Protein AF-A0A7V2RR60-F1 (afdb_monomer_lite)

Sequence (70 aa):
MKKKNNWVKVANCVSRDPSAIVKCPECNDGYLHKIIIPLHDFEKVDIHIYCPKCHARNVITKKGSICTFD

pLDDT: mean 79.97, std 14.78, range [40.78, 93.31]

Radius of gyration: 12.99 Å; chains: 1; bounding box: 31×32×34 Å

Secondary structure (DSSP, 8-state):
---HHHHHHHHHHHHH-TT---B-TTTSSSBPEEEEEE-TTSSEEEEEEE-TTT--EEEEEEE-------

Foldseek 3Di:
DPQVVVVVVVLVVCVVPVPDFDADSPPSPFTKDWDWAQDPVSQKIKIWIATPPPGDTDIDIDRDPPPPPD

Structure (mmCIF, N/CA/C/O backbone):
data_AF-A0A7V2RR60-F1
#
_entry.id   AF-A0A7V2RR60-F1
#
loop_
_atom_site.group_PDB
_atom_site.id
_atom_site.type_symbol
_atom_site.label_atom_id
_atom_site.label_alt_id
_atom_site.label_comp_id
_atom_site.label_asym_id
_atom_site.label_entity_id
_atom_site.label_seq_id
_atom_site.pdbx_PDB_ins_code
_atom_site.Cartn_x
_atom_site.Cartn_y
_atom_site.Cartn_z
_atom_site.occupancy
_atom_site.B_iso_or_equiv
_atom_site.auth_seq_id
_atom_site.auth_comp_id
_atom_site.auth_asym_id
_atom_site.auth_atom_id
_atom_site.pdbx_PDB_model_num
ATOM 1 N N . MET A 1 1 ? -0.046 16.252 20.153 1.00 40.78 1 MET A N 1
ATOM 2 C CA . MET A 1 1 ? -0.376 15.982 18.732 1.00 40.78 1 MET A CA 1
ATOM 3 C C . MET A 1 1 ? 0.850 15.407 18.009 1.00 40.78 1 MET A C 1
ATOM 5 O O . MET A 1 1 ? 1.790 16.146 17.765 1.00 40.78 1 MET A O 1
ATOM 9 N N . LYS A 1 2 ? 0.893 14.098 17.705 1.00 48.00 2 LYS A N 1
ATOM 10 C CA . LYS A 1 2 ? 2.000 13.428 16.973 1.00 48.00 2 LYS A CA 1
ATOM 11 C C . LYS A 1 2 ? 1.456 12.709 15.721 1.00 48.00 2 LYS A C 1
ATOM 13 O O . LYS A 1 2 ? 1.431 11.489 15.681 1.00 48.00 2 LYS A O 1
ATOM 18 N N . LYS A 1 3 ? 0.970 13.444 14.709 1.00 51.34 3 LYS A N 1
ATOM 19 C CA . LYS A 1 3 ? 0.446 12.830 13.463 1.00 51.34 3 LYS A CA 1
ATOM 20 C C . LYS A 1 3 ? 1.538 12.468 12.440 1.00 51.34 3 LYS A C 1
ATOM 22 O O . LYS A 1 3 ? 1.466 11.413 11.820 1.00 51.34 3 LYS A O 1
ATOM 27 N N . LYS A 1 4 ? 2.604 13.273 12.309 1.00 53.03 4 LYS A N 1
ATOM 28 C CA . LYS A 1 4 ? 3.642 13.075 11.270 1.00 53.03 4 LYS A CA 1
ATOM 29 C C . LYS A 1 4 ? 4.461 11.779 11.413 1.00 53.03 4 LYS A C 1
ATOM 31 O O . LYS A 1 4 ? 4.893 11.224 10.411 1.00 53.03 4 LYS A O 1
ATOM 36 N N . ASN A 1 5 ? 4.627 11.244 12.626 1.00 65.06 5 ASN A N 1
ATOM 37 C CA . ASN A 1 5 ? 5.469 10.058 12.843 1.00 65.06 5 ASN A CA 1
ATOM 38 C C . ASN A 1 5 ? 4.806 8.732 12.455 1.00 65.06 5 ASN A C 1
ATOM 40 O O . ASN A 1 5 ? 5.508 7.732 12.300 1.00 65.06 5 ASN A O 1
ATOM 44 N N . ASN A 1 6 ? 3.480 8.684 12.315 1.00 81.44 6 ASN A N 1
ATOM 45 C CA . ASN A 1 6 ? 2.808 7.410 12.087 1.00 81.44 6 ASN A CA 1
ATOM 46 C C . ASN A 1 6 ? 3.002 6.923 10.647 1.00 81.44 6 ASN A C 1
ATOM 48 O O . ASN A 1 6 ? 3.294 5.749 10.451 1.00 81.44 6 ASN A O 1
ATOM 52 N N . TRP A 1 7 ? 2.969 7.819 9.657 1.00 85.50 7 TRP A N 1
ATOM 53 C CA . TRP A 1 7 ? 3.272 7.466 8.265 1.00 85.50 7 TRP A CA 1
ATOM 54 C C . TRP A 1 7 ? 4.719 7.015 8.064 1.00 85.50 7 TRP A C 1
ATOM 56 O O . TRP A 1 7 ? 4.954 6.085 7.304 1.00 85.50 7 TRP A O 1
ATOM 66 N N . VAL A 1 8 ? 5.675 7.587 8.802 1.00 84.56 8 VAL A N 1
ATOM 67 C CA . VAL A 1 8 ? 7.075 7.125 8.785 1.00 84.56 8 VAL A CA 1
ATOM 68 C C . VAL A 1 8 ? 7.191 5.693 9.320 1.00 84.56 8 VAL A C 1
ATOM 70 O O . VAL A 1 8 ? 7.931 4.882 8.770 1.00 84.56 8 VAL A O 1
ATOM 73 N N . LYS A 1 9 ? 6.423 5.336 10.359 1.00 86.75 9 LYS A N 1
ATOM 74 C CA . LYS A 1 9 ? 6.364 3.952 10.858 1.00 86.75 9 LYS A CA 1
ATOM 75 C C . LYS A 1 9 ? 5.736 3.003 9.843 1.00 86.75 9 LYS A C 1
ATOM 77 O O . LYS A 1 9 ? 6.296 1.937 9.608 1.00 86.75 9 LYS A O 1
ATOM 82 N N . VAL A 1 10 ? 4.624 3.404 9.219 1.00 87.50 10 VAL A N 1
ATOM 83 C CA . VAL A 1 10 ? 4.010 2.645 8.116 1.00 87.50 10 VAL A CA 1
ATOM 84 C C . VAL A 1 10 ? 5.036 2.426 7.008 1.00 87.50 10 VAL A C 1
ATOM 86 O O . VAL A 1 10 ? 5.216 1.296 6.567 1.00 87.50 10 VAL A O 1
ATOM 89 N N . ALA A 1 11 ? 5.760 3.476 6.616 1.00 85.50 11 ALA A N 1
ATOM 90 C CA . ALA A 1 11 ? 6.762 3.389 5.569 1.00 85.50 11 ALA A CA 1
ATOM 91 C C . ALA A 1 11 ? 7.906 2.442 5.926 1.00 85.50 11 ALA A C 1
ATOM 93 O O . ALA A 1 11 ? 8.290 1.630 5.092 1.00 85.50 11 ALA A O 1
ATOM 94 N N . ASN A 1 12 ? 8.395 2.467 7.167 1.00 86.12 12 ASN A N 1
ATOM 95 C CA . ASN A 1 12 ? 9.403 1.516 7.638 1.00 86.12 12 ASN A CA 1
ATOM 96 C C . ASN A 1 12 ? 8.900 0.065 7.633 1.00 86.12 12 ASN A C 1
ATOM 98 O O . ASN A 1 12 ? 9.644 -0.825 7.226 1.00 86.12 12 ASN A O 1
ATOM 102 N N . CYS A 1 13 ? 7.657 -0.186 8.054 1.00 87.19 13 CYS A N 1
ATOM 103 C CA . CYS A 1 13 ? 7.061 -1.523 8.001 1.00 87.19 13 CYS A CA 1
ATOM 104 C C . CYS A 1 13 ? 6.931 -2.017 6.559 1.00 87.19 13 CYS A C 1
ATOM 106 O O . CYS A 1 13 ? 7.470 -3.067 6.229 1.00 87.19 13 CYS A O 1
ATOM 108 N N . VAL A 1 14 ? 6.288 -1.231 5.694 1.00 85.31 14 VAL A N 1
ATOM 109 C CA . VAL A 1 14 ? 6.018 -1.603 4.297 1.00 85.31 14 VAL A CA 1
ATOM 110 C C . VAL A 1 14 ? 7.306 -1.689 3.470 1.00 85.31 14 VAL A C 1
ATOM 112 O O . VAL A 1 14 ? 7.407 -2.509 2.566 1.00 85.31 14 VAL A O 1
ATOM 115 N N . SER A 1 15 ? 8.328 -0.893 3.799 1.00 82.00 15 SER A N 1
ATOM 116 C CA . SER A 1 15 ? 9.636 -0.981 3.138 1.00 82.00 15 SER A CA 1
ATOM 117 C C . SER A 1 15 ? 10.403 -2.248 3.508 1.00 82.00 15 SER A C 1
ATOM 119 O O . SER A 1 15 ? 11.220 -2.700 2.707 1.00 82.00 15 SER A O 1
ATOM 121 N N . ARG A 1 16 ? 10.203 -2.797 4.712 1.00 83.44 16 ARG A N 1
ATOM 122 C CA . ARG A 1 16 ? 10.833 -4.057 5.140 1.00 83.44 16 ARG A CA 1
ATOM 123 C C . ARG A 1 16 ? 10.057 -5.265 4.644 1.00 83.44 16 ARG A C 1
ATOM 125 O O . ARG A 1 16 ? 10.668 -6.212 4.170 1.00 83.44 16 ARG A O 1
ATOM 132 N N . ASP A 1 17 ? 8.738 -5.196 4.740 1.00 85.12 17 ASP A N 1
ATOM 133 C CA . ASP A 1 17 ? 7.826 -6.233 4.290 1.00 85.12 17 ASP A CA 1
ATOM 134 C C . ASP A 1 17 ? 6.667 -5.593 3.504 1.00 85.12 17 ASP A C 1
ATOM 136 O O . ASP A 1 17 ? 5.717 -5.068 4.102 1.00 85.12 17 ASP A O 1
ATOM 140 N N . PRO A 1 18 ? 6.716 -5.618 2.160 1.00 80.69 18 PRO A N 1
ATOM 141 C CA . PRO A 1 18 ? 5.652 -5.065 1.332 1.00 80.69 18 PRO A CA 1
ATOM 142 C C . PRO A 1 18 ? 4.310 -5.787 1.527 1.00 80.69 18 PRO A C 1
ATOM 144 O O . PRO A 1 18 ? 3.260 -5.192 1.263 1.00 80.69 18 PRO A O 1
ATOM 147 N N . SER A 1 19 ? 4.305 -7.011 2.063 1.00 83.56 19 SER A N 1
ATOM 148 C CA . SER A 1 19 ? 3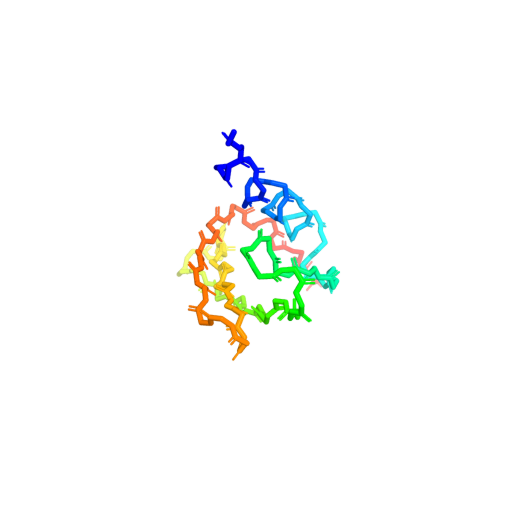.097 -7.790 2.355 1.00 83.56 19 SER A CA 1
ATOM 149 C C . SER A 1 19 ? 2.456 -7.425 3.699 1.00 83.56 19 SER A C 1
ATOM 151 O O . SER A 1 19 ? 1.265 -7.673 3.885 1.00 83.56 19 SER A O 1
ATOM 153 N N . ALA A 1 20 ? 3.160 -6.710 4.584 1.00 86.56 20 ALA A N 1
ATOM 154 C CA . ALA A 1 20 ? 2.707 -6.391 5.941 1.00 86.56 20 ALA A CA 1
ATOM 155 C C . ALA A 1 20 ? 1.316 -5.737 5.993 1.00 86.56 20 ALA A C 1
ATOM 157 O O . ALA A 1 20 ? 1.092 -4.668 5.419 1.00 86.56 20 ALA A O 1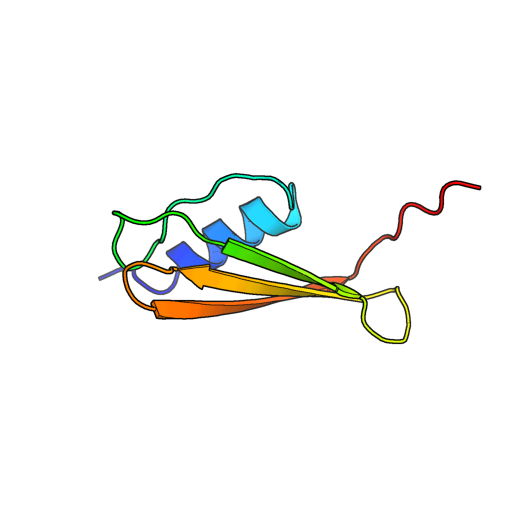
ATOM 158 N N . ILE A 1 21 ? 0.371 -6.329 6.720 1.00 88.62 21 ILE A N 1
ATOM 159 C CA . ILE A 1 21 ? -0.962 -5.744 6.911 1.00 88.62 21 ILE A CA 1
ATOM 160 C C . ILE A 1 21 ? -0.853 -4.596 7.920 1.00 88.62 21 ILE A C 1
ATOM 162 O O . ILE A 1 21 ? -0.561 -4.810 9.094 1.00 88.62 21 ILE A O 1
ATOM 166 N N . VAL A 1 22 ? -1.091 -3.362 7.469 1.00 90.06 22 VAL A N 1
ATOM 167 C CA . VAL A 1 22 ? -0.922 -2.159 8.296 1.00 90.06 22 VAL A CA 1
ATOM 168 C C . VAL A 1 22 ? -2.258 -1.447 8.485 1.00 90.06 22 VAL A C 1
ATOM 170 O O . VAL A 1 22 ? -2.958 -1.152 7.516 1.00 90.06 22 VAL A O 1
ATOM 173 N N . LYS A 1 23 ? -2.615 -1.154 9.742 1.00 90.94 23 LYS A N 1
ATOM 174 C CA . LYS A 1 23 ? -3.776 -0.314 10.072 1.00 90.94 23 LYS A CA 1
ATOM 175 C C . LYS A 1 23 ? -3.532 1.137 9.668 1.00 90.94 23 LYS A C 1
ATOM 177 O O . LYS A 1 23 ? -2.414 1.643 9.745 1.00 90.94 23 LYS A O 1
ATOM 182 N N . CYS A 1 24 ? -4.594 1.821 9.263 1.00 90.00 24 CYS A N 1
ATOM 183 C CA . CYS A 1 24 ? -4.532 3.212 8.863 1.00 90.00 24 CYS A CA 1
ATOM 184 C C . CYS A 1 24 ? -4.133 4.096 10.054 1.00 90.00 24 CYS A C 1
ATOM 186 O O . CYS A 1 24 ? -4.854 4.127 11.051 1.00 90.00 24 CYS A O 1
ATOM 188 N N . PRO A 1 25 ? -3.036 4.864 9.954 1.00 88.56 25 PRO A N 1
ATOM 189 C 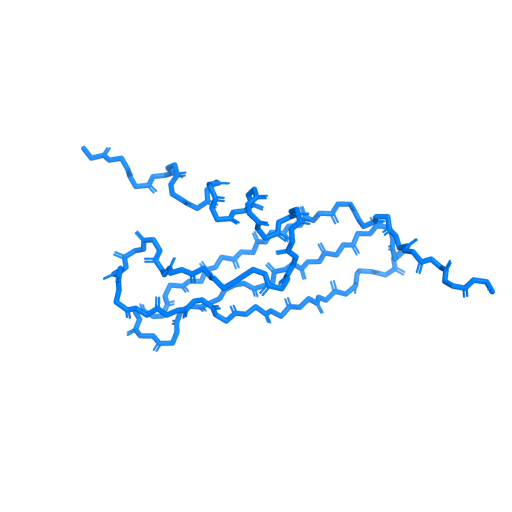CA . PRO A 1 25 ? -2.573 5.710 11.049 1.00 88.56 25 PRO A CA 1
ATOM 190 C C . PRO A 1 25 ? -3.437 6.957 11.279 1.00 88.56 25 PRO A C 1
ATOM 192 O O . PRO A 1 25 ? -3.269 7.616 12.303 1.00 88.56 25 PRO A O 1
ATOM 195 N N . GLU A 1 26 ? -4.310 7.302 10.325 1.00 88.75 26 GLU A N 1
ATOM 196 C CA . GLU A 1 26 ? -5.200 8.464 10.408 1.00 88.75 26 GLU A CA 1
ATOM 197 C C . GLU A 1 26 ? -6.515 8.121 11.116 1.00 88.75 26 GLU A C 1
ATOM 199 O O . GLU A 1 26 ? -6.899 8.825 12.045 1.00 88.75 26 GLU A O 1
ATOM 204 N N . CYS A 1 27 ? -7.199 7.046 10.702 1.00 88.69 27 CYS A N 1
ATOM 205 C CA . CYS A 1 27 ? -8.506 6.680 11.260 1.00 88.69 27 CYS A CA 1
ATOM 206 C C . CYS A 1 27 ? -8.475 5.510 12.249 1.00 88.69 27 CYS A C 1
ATOM 208 O O . CYS A 1 27 ? -9.463 5.296 12.939 1.00 88.69 27 CYS A O 1
ATOM 210 N N . ASN A 1 28 ? -7.382 4.742 12.308 1.00 86.62 28 ASN A N 1
ATOM 211 C CA . ASN A 1 28 ? -7.193 3.562 13.166 1.00 86.62 28 ASN A CA 1
ATOM 212 C C . ASN A 1 28 ? -8.251 2.438 13.032 1.00 86.62 28 ASN A C 1
ATOM 214 O O . ASN A 1 28 ? -8.209 1.465 13.782 1.00 86.62 28 ASN A O 1
ATOM 218 N N . ASP A 1 29 ? -9.160 2.551 12.062 1.00 86.50 29 ASP A N 1
ATOM 219 C CA . ASP A 1 29 ? -10.303 1.651 11.866 1.00 86.50 29 ASP A CA 1
ATOM 220 C C . ASP A 1 29 ? -10.179 0.812 10.580 1.00 86.50 29 ASP A C 1
ATOM 222 O O . ASP A 1 29 ? -10.595 -0.341 10.527 1.00 86.50 29 ASP A O 1
ATOM 226 N N . GLY A 1 30 ? -9.552 1.367 9.535 1.00 87.69 30 GLY A N 1
ATOM 227 C CA . GLY A 1 30 ? -9.330 0.678 8.260 1.00 87.69 30 GLY A CA 1
ATOM 228 C C . GLY A 1 30 ? -7.931 0.082 8.117 1.00 87.69 30 GLY A C 1
ATOM 229 O O . GLY A 1 30 ? -6.979 0.557 8.733 1.00 87.69 30 GLY A O 1
ATOM 230 N N . TYR A 1 31 ? -7.784 -0.907 7.236 1.00 91.12 31 TYR A N 1
ATOM 231 C CA . TYR A 1 31 ? -6.478 -1.383 6.769 1.00 91.12 31 TYR A CA 1
ATOM 232 C C . TYR A 1 31 ? -6.035 -0.623 5.520 1.00 91.12 31 TYR A C 1
ATOM 234 O O . TYR A 1 31 ? -6.857 -0.150 4.734 1.00 91.12 31 TYR A O 1
ATOM 242 N N . LEU A 1 32 ? -4.725 -0.468 5.358 1.00 90.94 32 LEU A N 1
ATOM 243 C CA . LEU A 1 32 ? -4.136 0.189 4.201 1.00 90.94 32 LEU A CA 1
ATOM 244 C C . LEU A 1 32 ? -4.008 -0.792 3.035 1.00 90.94 32 LEU A C 1
ATOM 246 O O . LEU A 1 32 ? -3.424 -1.866 3.169 1.00 90.94 32 LEU A O 1
ATOM 250 N N . HIS A 1 33 ? -4.515 -0.383 1.881 1.00 91.44 33 HIS A N 1
ATOM 251 C CA . HIS A 1 33 ? -4.289 -1.034 0.602 1.00 91.44 33 HIS A CA 1
ATOM 252 C C . HIS A 1 33 ? -3.003 -0.487 -0.014 1.00 91.44 33 HIS A C 1
ATOM 254 O O . HIS A 1 33 ? -2.697 0.699 0.130 1.00 91.44 33 HIS A O 1
ATOM 260 N N . LYS A 1 34 ? -2.242 -1.359 -0.679 1.00 89.50 34 LYS A N 1
ATOM 261 C CA . LYS A 1 34 ? -0.915 -1.049 -1.214 1.00 89.50 34 LYS A CA 1
ATOM 262 C C . LYS A 1 34 ? -0.830 -1.501 -2.664 1.00 89.50 34 LYS A C 1
ATOM 264 O O . LYS A 1 34 ? -1.256 -2.608 -2.978 1.00 89.50 34 LYS A O 1
ATOM 269 N N . ILE A 1 35 ? -0.268 -0.657 -3.516 1.00 89.06 35 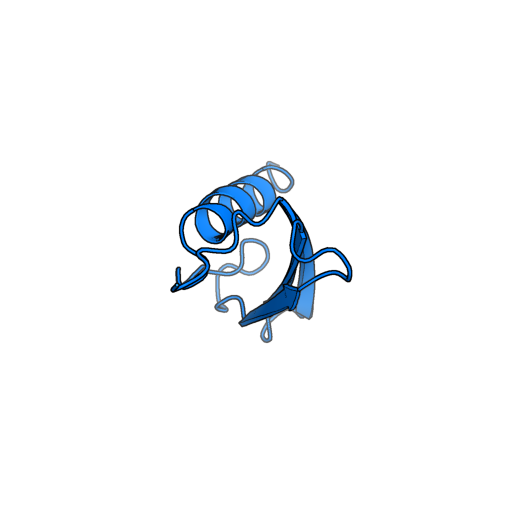ILE A N 1
ATOM 270 C CA . ILE A 1 35 ? -0.004 -0.949 -4.924 1.00 89.06 35 ILE A CA 1
ATOM 271 C C . ILE A 1 35 ? 1.468 -0.641 -5.166 1.00 89.06 35 ILE A C 1
ATOM 273 O O . ILE A 1 35 ? 1.910 0.472 -4.890 1.00 89.06 35 ILE A O 1
ATOM 277 N N . ILE A 1 36 ? 2.220 -1.634 -5.633 1.00 86.81 36 ILE A N 1
ATOM 278 C CA . ILE A 1 36 ? 3.652 -1.508 -5.908 1.00 86.81 36 ILE A CA 1
ATOM 279 C C . ILE A 1 36 ? 3.814 -1.320 -7.409 1.00 86.81 36 ILE A C 1
ATOM 281 O O . ILE A 1 36 ? 3.374 -2.162 -8.188 1.00 86.81 36 ILE A O 1
ATOM 285 N N . ILE A 1 37 ? 4.432 -0.213 -7.797 1.00 86.50 37 ILE A N 1
ATOM 286 C CA . ILE A 1 37 ? 4.672 0.158 -9.184 1.00 86.50 37 ILE A CA 1
ATOM 287 C C . ILE A 1 37 ? 6.189 0.198 -9.387 1.00 86.50 37 ILE A C 1
ATOM 289 O O . ILE A 1 37 ? 6.859 1.026 -8.765 1.00 86.50 37 ILE A O 1
ATOM 293 N N . PRO A 1 38 ? 6.768 -0.698 -10.204 1.00 82.81 38 PRO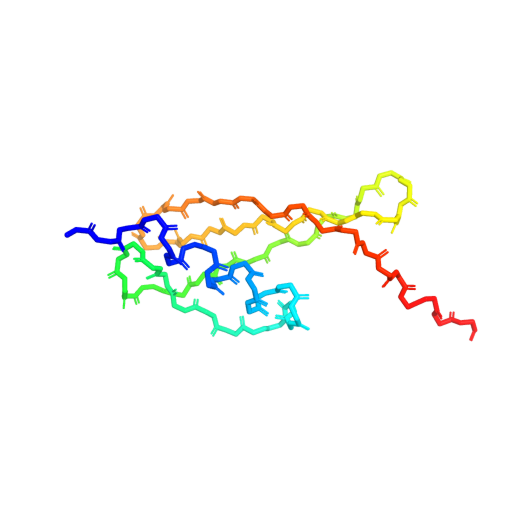 A N 1
ATOM 294 C CA . PRO A 1 38 ? 8.170 -0.587 -10.578 1.00 82.81 38 PRO A CA 1
ATOM 295 C C . PRO A 1 38 ? 8.378 0.673 -11.427 1.00 82.81 38 PRO A C 1
ATOM 297 O O . PRO A 1 38 ? 7.593 0.961 -12.331 1.00 82.81 38 PRO A O 1
ATOM 300 N N . LEU A 1 39 ? 9.425 1.438 -11.120 1.00 81.06 39 LEU A N 1
ATOM 301 C CA . LEU A 1 39 ? 9.846 2.578 -11.934 1.00 81.06 39 LEU A CA 1
ATOM 302 C C . LEU A 1 39 ? 10.754 2.103 -13.078 1.00 81.06 39 LEU A C 1
ATOM 304 O O . LEU A 1 39 ? 11.299 1.006 -13.016 1.00 81.06 39 LEU A O 1
ATOM 308 N N . HIS A 1 40 ? 10.896 2.936 -14.116 1.00 69.88 40 HIS A N 1
ATOM 309 C CA . HIS A 1 40 ? 11.504 2.594 -15.415 1.00 69.88 40 HIS A CA 1
ATOM 310 C C . HIS A 1 40 ? 12.867 1.881 -15.335 1.00 69.88 40 HIS A C 1
ATOM 312 O O . HIS A 1 40 ? 13.121 0.982 -16.128 1.00 69.88 40 HIS A O 1
ATOM 318 N N . ASP A 1 41 ? 13.713 2.239 -14.368 1.00 68.06 41 ASP A N 1
ATOM 319 C CA . ASP A 1 41 ? 15.042 1.640 -14.199 1.00 68.06 41 ASP A CA 1
ATOM 320 C C . ASP A 1 41 ? 15.046 0.340 -13.373 1.00 68.06 41 ASP A C 1
ATOM 322 O O . ASP A 1 41 ? 16.107 -0.225 -13.136 1.00 68.06 41 ASP A O 1
ATOM 326 N N . PHE A 1 42 ? 13.894 -0.124 -12.870 1.00 67.38 42 PHE A N 1
ATOM 327 C CA . PHE A 1 42 ? 13.723 -1.264 -11.944 1.00 67.38 42 PHE A CA 1
ATOM 328 C C . PHE A 1 42 ? 14.520 -1.186 -10.624 1.00 67.38 42 PHE A C 1
ATOM 330 O O . PHE A 1 42 ? 14.252 -1.936 -9.688 1.00 67.38 42 PHE A O 1
ATOM 337 N N . GLU A 1 43 ? 15.423 -0.215 -10.485 1.00 73.81 43 GLU A N 1
ATOM 338 C CA . GLU A 1 43 ? 16.168 0.114 -9.269 1.00 73.81 43 GLU A CA 1
ATOM 339 C C . GLU A 1 43 ? 15.304 0.803 -8.209 1.00 73.81 43 GLU A C 1
ATOM 341 O O . GLU A 1 43 ? 15.729 1.000 -7.067 1.00 73.81 43 GLU A O 1
ATOM 346 N N . LYS A 1 44 ? 14.100 1.248 -8.575 1.00 81.50 44 LYS A N 1
ATOM 347 C CA . LYS A 1 44 ? 13.174 1.945 -7.683 1.00 81.50 44 LYS A CA 1
ATOM 348 C C . LYS A 1 44 ? 11.760 1.416 -7.860 1.00 81.50 44 LYS A C 1
ATOM 350 O O . LYS A 1 44 ? 11.337 1.069 -8.958 1.00 81.50 44 LYS A O 1
ATOM 355 N N . VAL A 1 45 ? 11.027 1.397 -6.757 1.00 85.94 45 VAL A N 1
ATOM 356 C CA . VAL A 1 45 ? 9.612 1.045 -6.706 1.00 85.94 45 VAL A CA 1
ATOM 357 C C . VAL A 1 45 ? 8.855 2.136 -5.963 1.00 85.94 45 VAL A C 1
ATOM 359 O O . VAL A 1 45 ? 9.313 2.619 -4.923 1.00 85.94 45 VAL A O 1
ATOM 362 N N . ASP A 1 46 ? 7.689 2.493 -6.482 1.00 89.00 46 ASP A N 1
ATOM 363 C CA . ASP A 1 46 ? 6.723 3.334 -5.792 1.00 89.00 46 ASP A CA 1
ATOM 364 C C . ASP A 1 46 ? 5.650 2.463 -5.154 1.00 89.00 46 ASP A C 1
ATOM 366 O O . ASP A 1 46 ? 4.989 1.658 -5.806 1.00 89.00 46 ASP A O 1
ATOM 370 N N . ILE A 1 47 ? 5.467 2.626 -3.850 1.00 88.88 47 ILE A N 1
ATOM 371 C CA . ILE A 1 47 ? 4.426 1.953 -3.087 1.00 88.88 47 ILE A CA 1
ATOM 372 C C . ILE A 1 47 ? 3.343 2.979 -2.786 1.00 88.88 47 ILE A C 1
ATOM 374 O O . ILE A 1 47 ? 3.470 3.814 -1.886 1.00 88.88 47 ILE A O 1
ATOM 378 N N . HIS A 1 48 ? 2.260 2.913 -3.549 1.00 91.25 48 HIS A N 1
ATOM 379 C CA . HIS A 1 48 ? 1.071 3.719 -3.333 1.00 91.25 48 HIS A CA 1
ATOM 380 C C . HIS A 1 48 ? 0.240 3.089 -2.229 1.00 91.25 48 HIS A C 1
ATOM 382 O O . HIS A 1 48 ? -0.184 1.941 -2.335 1.00 91.25 48 HIS A O 1
ATOM 388 N N . ILE A 1 49 ? -0.016 3.853 -1.175 1.00 91.38 49 ILE A N 1
ATOM 389 C CA . ILE A 1 49 ? -0.776 3.411 -0.016 1.00 91.38 49 ILE A CA 1
ATOM 390 C C . ILE A 1 49 ? -2.055 4.226 0.082 1.00 91.38 49 ILE A C 1
ATOM 392 O O . ILE A 1 49 ? -2.018 5.456 0.041 1.00 91.38 49 ILE A O 1
ATOM 396 N N . TYR A 1 50 ? -3.192 3.562 0.264 1.00 93.31 50 TYR A N 1
ATOM 397 C CA . TYR A 1 50 ? -4.459 4.240 0.511 1.00 93.31 50 TYR A CA 1
ATOM 398 C C . TYR A 1 50 ? -5.314 3.509 1.546 1.00 93.31 50 TYR A C 1
ATOM 400 O O . TYR A 1 50 ? -5.276 2.288 1.664 1.00 93.31 50 TYR A O 1
ATOM 408 N N . CYS A 1 51 ? -6.107 4.254 2.309 1.00 93.31 51 CYS A N 1
ATOM 409 C CA . CYS A 1 51 ? -7.125 3.702 3.192 1.00 93.31 51 CYS A CA 1
ATOM 410 C C . CYS A 1 51 ? -8.504 3.814 2.526 1.00 93.31 51 CYS A C 1
ATOM 412 O O . CYS A 1 51 ? -8.920 4.933 2.230 1.00 93.31 51 CYS A O 1
ATOM 414 N N . PRO A 1 52 ? -9.261 2.719 2.344 1.00 91.88 52 PRO A N 1
ATOM 415 C CA . PRO A 1 52 ? -10.610 2.783 1.779 1.00 91.88 52 PRO A CA 1
ATOM 416 C C . PRO A 1 52 ? -11.643 3.402 2.737 1.00 91.88 52 PRO A C 1
ATOM 418 O O . PRO A 1 52 ? -12.696 3.829 2.294 1.00 91.88 52 PRO A O 1
ATOM 421 N N . LYS A 1 53 ? -11.358 3.461 4.048 1.00 92.19 53 LYS A N 1
ATOM 422 C CA . LYS A 1 53 ? -12.295 3.969 5.068 1.00 92.19 53 LYS A CA 1
ATOM 423 C C . LYS A 1 53 ? -12.285 5.490 5.203 1.00 92.19 53 LYS A C 1
ATOM 425 O O . LYS A 1 53 ? -13.337 6.106 5.263 1.00 92.19 53 LYS A O 1
ATOM 430 N N . CYS A 1 54 ? -11.099 6.088 5.310 1.00 91.56 54 CYS A N 1
ATOM 431 C CA . CYS A 1 54 ? -10.950 7.536 5.498 1.00 91.56 54 CYS A CA 1
ATOM 432 C C . CYS A 1 54 ? -10.356 8.251 4.282 1.00 91.56 54 CYS A C 1
ATOM 434 O O . CYS A 1 54 ? -10.082 9.444 4.353 1.00 91.56 54 CYS A O 1
ATOM 436 N N . HIS A 1 55 ? -10.098 7.516 3.197 1.00 90.94 55 HIS A N 1
ATOM 437 C CA . HIS A 1 55 ? -9.491 8.017 1.961 1.00 90.94 55 HIS A CA 1
ATOM 438 C C . HIS A 1 55 ? -8.098 8.643 2.122 1.00 90.94 55 HIS A C 1
ATOM 440 O O . HIS A 1 55 ? -7.588 9.265 1.191 1.00 90.94 55 HIS A O 1
ATOM 446 N N . ALA A 1 56 ? -7.437 8.440 3.266 1.00 90.62 56 ALA A N 1
ATOM 447 C CA . ALA A 1 56 ? -6.056 8.858 3.443 1.00 90.62 56 ALA A CA 1
ATOM 448 C C . ALA A 1 56 ? -5.158 8.132 2.435 1.00 90.62 56 ALA A C 1
ATOM 450 O O . ALA A 1 56 ? -5.235 6.909 2.299 1.00 90.62 56 ALA A O 1
ATOM 451 N N . ARG A 1 57 ? -4.296 8.881 1.748 1.00 90.81 57 ARG A N 1
ATOM 452 C CA . ARG A 1 57 ? -3.383 8.364 0.727 1.00 90.81 57 ARG A CA 1
ATOM 453 C C . ARG A 1 57 ? -1.972 8.868 0.987 1.00 90.81 57 ARG A C 1
ATOM 455 O O . ARG A 1 57 ? -1.789 10.003 1.416 1.00 90.81 57 ARG A O 1
ATOM 462 N N . ASN A 1 58 ? -0.988 8.025 0.710 1.00 90.25 58 ASN A N 1
ATOM 463 C CA . ASN A 1 58 ? 0.419 8.391 0.731 1.00 90.25 58 ASN A CA 1
ATOM 464 C C . ASN A 1 58 ? 1.205 7.559 -0.292 1.00 90.25 58 ASN A C 1
ATOM 466 O O . ASN A 1 58 ? 0.718 6.528 -0.754 1.00 90.25 58 ASN A O 1
ATOM 470 N N . VAL A 1 59 ? 2.407 8.000 -0.648 1.00 89.00 59 VAL A N 1
ATOM 471 C CA . VAL A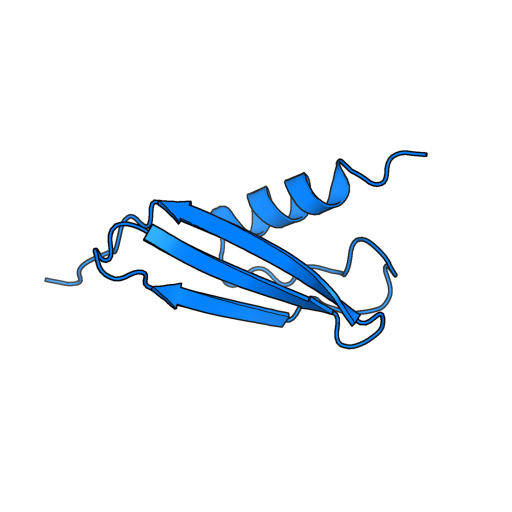 1 59 ? 3.292 7.294 -1.584 1.00 89.00 59 VAL A CA 1
ATOM 472 C C . VAL A 1 59 ? 4.670 7.162 -0.952 1.00 89.00 59 VAL A C 1
ATOM 474 O O . VAL A 1 59 ? 5.163 8.099 -0.325 1.00 89.00 59 VAL A O 1
ATOM 477 N N . ILE A 1 60 ? 5.274 5.985 -1.087 1.00 86.88 60 ILE A N 1
ATOM 478 C CA . ILE A 1 60 ? 6.630 5.710 -0.616 1.00 86.88 60 ILE A CA 1
ATOM 479 C C . ILE A 1 60 ? 7.463 5.263 -1.805 1.00 86.88 60 ILE A C 1
ATOM 481 O O . ILE A 1 60 ? 7.235 4.184 -2.343 1.00 86.88 60 ILE A O 1
ATOM 485 N N . THR A 1 61 ? 8.468 6.053 -2.153 1.00 85.62 61 THR A N 1
ATOM 486 C CA . THR A 1 61 ? 9.482 5.658 -3.129 1.00 85.62 61 THR A CA 1
ATOM 487 C C . THR A 1 61 ? 10.623 4.959 -2.405 1.00 85.62 61 THR A C 1
ATOM 489 O O . THR A 1 61 ? 11.239 5.528 -1.499 1.00 85.62 61 THR A O 1
ATOM 492 N N . LYS A 1 62 ? 10.929 3.725 -2.797 1.00 78.69 62 LYS A N 1
ATOM 493 C CA . LYS A 1 62 ? 12.051 2.948 -2.259 1.00 78.69 62 LYS A CA 1
ATOM 494 C C . LYS A 1 62 ? 12.982 2.557 -3.401 1.00 78.69 62 LYS A C 1
ATOM 496 O O . LYS A 1 62 ? 12.515 2.176 -4.468 1.00 78.69 62 LYS A O 1
ATOM 501 N N . LYS A 1 63 ? 14.300 2.584 -3.170 1.00 75.62 63 LYS A N 1
ATOM 502 C CA . LYS A 1 63 ? 15.232 1.851 -4.037 1.00 75.62 63 LYS A CA 1
ATOM 503 C C . LYS A 1 63 ? 14.952 0.351 -3.891 1.00 75.62 63 LYS A C 1
ATOM 505 O O . LYS A 1 63 ? 15.096 -0.202 -2.798 1.00 75.62 63 LYS A O 1
ATOM 510 N N . GLY A 1 64 ? 14.453 -0.267 -4.952 1.00 61.28 64 GLY A N 1
ATOM 511 C CA . GLY A 1 64 ? 14.218 -1.697 -5.015 1.00 61.28 64 GLY A CA 1
ATOM 512 C C . GLY A 1 64 ? 15.534 -2.399 -5.308 1.00 61.28 64 GLY A C 1
ATOM 513 O O . GLY A 1 64 ? 16.107 -2.205 -6.371 1.00 61.28 64 GLY A O 1
ATOM 514 N N . SER A 1 65 ? 16.008 -3.233 -4.384 1.00 52.38 65 SER A N 1
ATOM 515 C CA . SER A 1 65 ? 16.835 -4.369 -4.780 1.00 52.38 65 SER A CA 1
ATOM 516 C C . SER A 1 65 ? 15.860 -5.345 -5.425 1.00 52.38 65 SER A C 1
ATOM 518 O O . SER A 1 65 ? 15.103 -6.006 -4.711 1.00 52.38 65 SER A O 1
ATOM 520 N N . ILE A 1 66 ? 15.760 -5.350 -6.752 1.00 51.47 66 ILE A N 1
ATOM 521 C CA . ILE A 1 66 ? 14.991 -6.396 -7.414 1.00 51.47 66 ILE A CA 1
ATOM 522 C C . ILE A 1 66 ? 15.739 -7.703 -7.126 1.00 51.47 66 ILE A C 1
ATOM 524 O O . ILE A 1 66 ? 16.933 -7.819 -7.398 1.00 51.47 66 ILE A O 1
ATOM 528 N N . CYS A 1 67 ? 15.079 -8.659 -6.475 1.00 46.12 67 CYS A N 1
ATOM 529 C CA . CYS A 1 67 ? 15.584 -10.023 -6.460 1.00 46.12 67 CYS A CA 1
ATOM 530 C C . CYS A 1 67 ? 15.321 -10.556 -7.870 1.00 46.12 67 CYS A C 1
ATOM 532 O O . CYS A 1 67 ? 14.208 -10.994 -8.161 1.00 46.12 67 CYS A O 1
ATOM 534 N N . THR A 1 68 ? 16.294 -10.426 -8.771 1.00 44.81 68 THR A N 1
ATOM 535 C CA . THR A 1 68 ? 16.299 -11.204 -10.009 1.00 44.81 68 THR A CA 1
ATOM 536 C C . THR A 1 68 ? 16.399 -12.668 -9.597 1.00 44.81 68 THR A C 1
ATOM 538 O O . THR A 1 68 ? 17.381 -13.066 -8.973 1.00 44.81 68 THR A O 1
ATOM 541 N N . PHE A 1 69 ? 15.358 -13.449 -9.872 1.00 47.16 69 PHE A N 1
ATOM 542 C CA . PHE A 1 69 ? 15.519 -14.893 -9.966 1.00 47.16 69 PHE A CA 1
ATOM 543 C C . PHE A 1 69 ? 16.214 -15.129 -11.308 1.00 47.16 69 PHE A C 1
ATOM 545 O O . PHE A 1 69 ? 15.593 -14.903 -12.347 1.00 47.16 69 PHE A O 1
ATOM 552 N N . ASP A 1 70 ? 17.515 -15.415 -11.248 1.00 41.88 70 ASP A N 1
ATOM 553 C CA . ASP A 1 70 ? 18.288 -15.966 -12.368 1.00 41.88 70 ASP A CA 1
ATOM 554 C C . ASP A 1 70 ? 17.834 -17.409 -12.634 1.00 41.88 70 ASP A C 1
ATOM 556 O O . ASP A 1 70 ? 17.658 -18.153 -11.634 1.00 41.88 70 ASP A O 1
#